Protein AF-A0A8S3GBW9-F1 (afdb_monomer_lite)

Foldseek 3Di:
DDDDDDDDDDDDDDDPDDDDPDDDDDDDVVVVVVVVVVVVVVVVVVVVVQVVVVDDPQKDWFKKFWFDDPDPQKIKIWTKIWGQDPVSDIWIWIWIWIDHPPDIDTPDIGTDDPQWDWAAPVPQWIWTDHDPDIDITHTPDMDGDD

pLDDT: mean 80.09, std 21.95, range [29.98, 97.94]

InterPro domains:
  IPR043587 Protein phosphatase Slingshot-like [PTHR45864] (38-146)
  IPR043588 Slingshot, N-terminal [PF23040] (47-146)

Secondary structure (DSSP, 8-state):
-----PPPPPPP--------------SHHHHHHHHHHHHHHHHHHHHHHHHGGGS-TT-EEEEEEEE--SSTT-EEEEEEEEEE-TTS-EEEEEEEEEE-SS-EEEEEEEE--TT-EEEE-SSS-EEEEETTEEEEE-EEEEEE--

Sequence (146 aa):
SSPTKQIALFPDNENLSLPKIATVATNTIDRHLARIVAGNAENLRAHLDSMYKLLRPDDRLTLIVQLESGFPNRYRYLVIVTCVGRQETEESAILGFDVDTNEITIGMALPIWADLDISLDGDGGFKLTSYDRCHIFKPVSVQALW

Structure (mmCIF, N/CA/C/O backbone):
data_AF-A0A8S3GBW9-F1
#
_entry.id   AF-A0A8S3GBW9-F1
#
loop_
_atom_site.group_PDB
_atom_site.id
_atom_site.type_symbol
_atom_site.label_atom_id
_atom_site.label_alt_id
_atom_site.label_comp_id
_atom_site.label_asym_id
_atom_site.label_entity_id
_atom_site.label_seq_id
_atom_site.pdbx_PDB_ins_code
_atom_site.Cartn_x
_atom_site.Cartn_y
_atom_site.Cartn_z
_atom_site.occupancy
_atom_site.B_iso_or_equiv
_atom_site.auth_seq_id
_atom_site.auth_comp_id
_atom_site.auth_asym_id
_atom_site.auth_atom_id
_atom_site.pdbx_PDB_model_num
ATOM 1 N N . SER A 1 1 ? 19.709 -42.629 17.315 1.00 41.28 1 SER A N 1
ATOM 2 C CA . SER A 1 1 ? 20.302 -41.407 16.740 1.00 41.28 1 SER A CA 1
ATOM 3 C C . SER A 1 1 ? 19.211 -40.578 16.083 1.00 41.28 1 SER A C 1
ATOM 5 O O . SER A 1 1 ? 18.659 -40.960 15.062 1.00 41.28 1 SER A O 1
ATOM 7 N N . SER A 1 2 ? 18.857 -39.460 16.701 1.00 34.53 2 SER A N 1
ATOM 8 C CA . SER A 1 2 ? 18.113 -38.356 16.083 1.00 34.53 2 SER A CA 1
ATOM 9 C C . SER A 1 2 ? 18.341 -37.149 16.986 1.00 34.53 2 SER A C 1
ATOM 11 O O . SER A 1 2 ? 17.969 -37.229 18.156 1.00 34.53 2 SER A O 1
ATOM 13 N N . PRO A 1 3 ? 19.021 -36.084 16.537 1.00 37.00 3 PRO A N 1
ATOM 14 C CA . PRO A 1 3 ? 19.191 -34.911 17.368 1.00 37.00 3 PRO A CA 1
ATOM 15 C C . PRO A 1 3 ? 17.982 -33.992 17.189 1.00 37.00 3 PRO A C 1
ATOM 17 O O . PRO A 1 3 ? 17.784 -33.378 16.141 1.00 37.00 3 PRO A O 1
ATOM 20 N N . THR A 1 4 ? 17.190 -33.903 18.253 1.00 35.75 4 THR A N 1
ATOM 21 C CA . THR A 1 4 ? 16.267 -32.806 18.540 1.00 35.75 4 THR A CA 1
ATOM 22 C C . THR A 1 4 ? 17.028 -31.482 18.450 1.00 35.75 4 THR A C 1
ATOM 24 O O . THR A 1 4 ? 17.948 -31.245 19.231 1.00 35.75 4 THR A O 1
ATOM 27 N N . LYS A 1 5 ? 16.677 -30.612 17.495 1.00 37.03 5 LYS A N 1
ATOM 28 C CA . LYS A 1 5 ? 17.190 -29.236 17.466 1.00 37.03 5 LYS A CA 1
ATOM 29 C C . LYS A 1 5 ? 16.376 -28.384 18.436 1.00 37.03 5 LYS A C 1
ATOM 31 O O . LYS A 1 5 ? 15.212 -28.086 18.199 1.00 37.03 5 LYS A O 1
ATOM 36 N N . GLN A 1 6 ? 17.024 -28.029 19.536 1.00 32.19 6 GLN A N 1
ATOM 37 C CA . GLN A 1 6 ? 16.581 -27.055 20.522 1.00 32.19 6 GLN A CA 1
ATOM 38 C C . GLN A 1 6 ? 16.648 -25.650 19.898 1.00 32.19 6 GLN A C 1
ATOM 40 O O . GLN A 1 6 ? 17.689 -25.258 19.371 1.00 32.19 6 GLN A O 1
ATOM 45 N N . ILE A 1 7 ? 15.538 -24.910 19.920 1.00 32.16 7 ILE A N 1
ATOM 46 C CA . ILE A 1 7 ? 15.490 -23.499 19.517 1.00 32.16 7 ILE A CA 1
ATOM 47 C C . ILE A 1 7 ? 15.980 -22.682 20.716 1.00 32.16 7 ILE A C 1
ATOM 49 O O . ILE A 1 7 ? 15.426 -22.792 21.809 1.00 32.16 7 ILE A O 1
ATOM 53 N N . ALA A 1 8 ? 17.055 -21.919 20.527 1.00 33.91 8 ALA A N 1
ATOM 54 C CA . ALA A 1 8 ? 17.591 -21.027 21.546 1.00 33.91 8 ALA A CA 1
ATOM 55 C C . ALA A 1 8 ? 16.665 -19.812 21.718 1.00 33.91 8 ALA A C 1
ATOM 57 O O . ALA A 1 8 ? 16.357 -19.120 20.750 1.00 33.91 8 ALA A O 1
ATOM 58 N N . LEU A 1 9 ? 16.243 -19.568 22.958 1.00 30.25 9 LEU A N 1
ATOM 59 C CA . LEU A 1 9 ? 15.660 -18.303 23.397 1.00 30.25 9 LEU A CA 1
ATOM 60 C C . LEU A 1 9 ? 16.786 -17.261 23.446 1.00 30.25 9 LEU A C 1
ATOM 62 O O . LEU A 1 9 ? 17.799 -17.491 24.111 1.00 30.25 9 LEU A O 1
ATOM 66 N N . PHE A 1 10 ? 16.627 -16.139 22.745 1.00 37.38 10 PHE A N 1
ATOM 67 C CA . PHE A 1 10 ? 17.480 -14.965 22.940 1.00 37.38 10 PHE A CA 1
ATOM 68 C C . PHE A 1 10 ? 16.878 -14.074 24.037 1.00 37.38 10 PHE A C 1
ATOM 70 O O . PHE A 1 10 ? 15.653 -14.005 24.134 1.00 37.38 10 PHE A O 1
ATOM 77 N N . PRO A 1 11 ? 17.713 -13.445 24.882 1.00 32.03 11 PRO A N 1
ATOM 78 C CA . PRO A 1 11 ? 17.253 -12.688 26.037 1.00 32.03 11 PRO A CA 1
ATOM 79 C C . PRO A 1 11 ? 16.700 -11.320 25.631 1.00 32.03 11 PRO A C 1
ATOM 81 O O . PRO A 1 11 ? 17.148 -10.724 24.649 1.00 32.03 11 PRO A O 1
ATOM 84 N N . ASP A 1 12 ? 15.776 -10.820 26.448 1.00 40.66 12 ASP A N 1
ATOM 85 C CA . ASP A 1 12 ? 15.285 -9.447 26.413 1.00 40.66 12 ASP A CA 1
ATOM 86 C C . ASP A 1 12 ? 16.451 -8.471 26.608 1.00 40.66 12 ASP A C 1
ATOM 88 O O . ASP A 1 12 ? 17.133 -8.502 27.635 1.00 40.66 12 ASP A O 1
ATOM 92 N N . ASN A 1 13 ? 16.694 -7.603 25.626 1.00 32.16 13 ASN A N 1
ATOM 93 C CA . ASN A 1 13 ? 17.297 -6.305 25.894 1.00 32.16 13 ASN A CA 1
ATOM 94 C C . ASN A 1 13 ? 17.015 -5.304 24.774 1.00 32.16 13 ASN A C 1
ATOM 96 O O . ASN A 1 13 ? 17.242 -5.552 23.589 1.00 32.16 13 ASN A O 1
ATOM 100 N N . GLU A 1 14 ? 16.512 -4.164 25.226 1.00 43.22 14 GLU A N 1
ATOM 101 C CA . GLU A 1 14 ? 16.120 -2.973 24.496 1.00 43.22 14 GLU A CA 1
ATOM 102 C C . GLU A 1 14 ? 17.226 -2.502 23.549 1.00 43.22 14 GLU A C 1
ATOM 104 O O . GLU A 1 14 ? 18.322 -2.155 23.979 1.00 43.22 14 GLU A O 1
ATOM 109 N N . ASN A 1 15 ? 16.937 -2.513 22.250 1.00 30.27 15 ASN A N 1
ATOM 110 C CA . ASN A 1 15 ? 17.422 -1.574 21.238 1.00 30.27 15 ASN A CA 1
ATOM 111 C C . ASN A 1 15 ? 16.817 -2.021 19.909 1.00 30.27 15 ASN A C 1
ATOM 113 O O . ASN A 1 15 ? 17.197 -3.061 19.368 1.00 30.27 15 ASN A O 1
ATOM 117 N N . LEU A 1 16 ? 15.866 -1.235 19.403 1.00 40.31 16 LEU A N 1
ATOM 118 C CA . LEU A 1 16 ? 15.208 -1.409 18.110 1.00 40.31 16 LEU A CA 1
ATOM 119 C C . LEU A 1 16 ? 16.265 -1.590 17.006 1.00 40.31 16 LEU A C 1
ATOM 121 O O . LEU A 1 16 ? 16.843 -0.632 16.499 1.00 40.31 16 LEU A O 1
ATOM 125 N N . SER A 1 17 ? 16.554 -2.847 16.681 1.00 29.98 17 SER A N 1
ATOM 126 C CA . SER A 1 17 ? 17.548 -3.255 15.695 1.00 29.98 17 SER A CA 1
ATOM 127 C C . SER A 1 17 ? 16.830 -4.102 14.657 1.00 29.98 17 SER A C 1
ATOM 129 O O . SER A 1 17 ? 16.565 -5.281 14.882 1.00 29.98 17 SER A O 1
ATOM 131 N N . LEU A 1 18 ? 16.507 -3.490 13.518 1.00 38.81 18 LEU A N 1
ATOM 132 C CA . LEU A 1 18 ? 16.063 -4.196 12.313 1.00 38.81 18 LEU A CA 1
ATOM 133 C C . LEU A 1 18 ? 17.036 -5.350 11.975 1.00 38.81 18 LEU A C 1
ATOM 135 O O . LEU A 1 18 ? 18.234 -5.249 12.275 1.00 38.81 18 LEU A O 1
ATOM 139 N N . PRO A 1 19 ? 16.559 -6.455 11.368 1.00 35.00 19 PRO A N 1
ATOM 140 C CA . PRO A 1 19 ? 17.348 -7.673 11.201 1.00 35.00 19 PRO A CA 1
ATOM 141 C C . PRO A 1 19 ? 18.634 -7.408 10.406 1.00 35.00 19 PRO A C 1
ATOM 143 O O . PRO A 1 19 ? 18.606 -7.033 9.234 1.00 35.00 19 PRO A O 1
ATOM 146 N N . LYS A 1 20 ? 19.789 -7.647 11.040 1.00 37.72 20 LYS A N 1
ATOM 147 C CA . LYS A 1 20 ? 21.094 -7.678 10.367 1.00 37.72 20 LYS A CA 1
ATOM 148 C C . LYS A 1 20 ? 21.160 -8.926 9.486 1.00 37.72 20 LYS A C 1
ATOM 150 O O . LYS A 1 20 ? 21.440 -10.019 9.975 1.00 37.72 20 LYS A O 1
ATOM 155 N N . ILE A 1 21 ? 20.922 -8.770 8.187 1.00 42.84 21 ILE A N 1
ATOM 156 C CA . ILE A 1 21 ? 21.155 -9.829 7.199 1.00 42.84 21 ILE A CA 1
ATOM 157 C C . ILE A 1 21 ? 22.674 -10.011 7.052 1.00 42.84 21 ILE A C 1
ATOM 159 O O . ILE A 1 21 ? 23.338 -9.259 6.342 1.00 42.84 21 ILE A O 1
ATOM 163 N N . ALA A 1 22 ? 23.244 -10.999 7.741 1.00 35.12 22 ALA A N 1
ATOM 164 C CA . ALA A 1 22 ? 24.632 -11.412 7.547 1.00 35.12 22 ALA A CA 1
ATOM 165 C C . ALA A 1 22 ? 24.685 -12.561 6.528 1.00 35.12 22 ALA A C 1
ATOM 167 O O . ALA A 1 22 ? 24.300 -13.685 6.836 1.00 35.12 22 ALA A O 1
ATOM 168 N N . THR A 1 23 ? 25.173 -12.289 5.314 1.00 43.50 23 THR A N 1
ATOM 169 C CA . THR A 1 23 ? 25.520 -13.329 4.329 1.00 43.50 23 THR A CA 1
ATOM 170 C C . THR A 1 23 ? 27.042 -13.393 4.198 1.00 43.50 23 THR A C 1
ATOM 172 O O . THR A 1 23 ? 27.666 -12.460 3.696 1.00 43.50 23 THR A O 1
ATOM 175 N N . VAL A 1 24 ? 27.652 -14.483 4.672 1.00 41.97 24 VAL A N 1
ATOM 176 C CA . VAL A 1 24 ? 29.072 -14.806 4.436 1.00 41.97 24 VAL A CA 1
ATOM 177 C C . VAL A 1 24 ? 29.212 -15.262 2.977 1.00 41.97 24 VAL A C 1
ATOM 179 O O . VAL A 1 24 ? 28.608 -16.259 2.598 1.00 41.97 24 VAL A O 1
ATOM 182 N N . ALA A 1 25 ? 29.971 -14.532 2.151 1.00 47.91 25 ALA A N 1
ATOM 183 C CA . ALA A 1 25 ? 30.060 -14.759 0.702 1.00 47.91 25 ALA A CA 1
ATOM 184 C C . ALA A 1 25 ? 31.423 -15.336 0.276 1.00 47.91 25 ALA A C 1
ATOM 186 O O . ALA A 1 25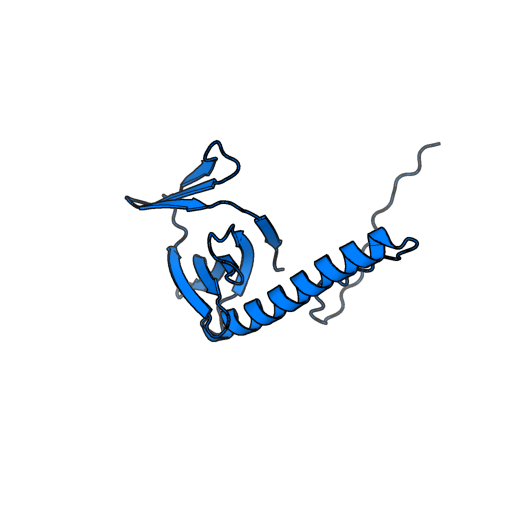 ? 32.461 -14.748 0.586 1.00 47.91 25 ALA A O 1
ATOM 187 N N . THR A 1 26 ? 31.428 -16.435 -0.490 1.00 48.06 26 THR A N 1
ATOM 188 C CA . THR A 1 26 ? 32.652 -17.063 -1.034 1.00 48.06 26 THR A CA 1
ATOM 189 C C . THR A 1 26 ? 32.765 -17.110 -2.568 1.00 48.06 26 THR A C 1
ATOM 191 O O . THR A 1 26 ? 33.810 -17.541 -3.038 1.00 48.06 26 THR A O 1
ATOM 194 N N . ASN A 1 27 ? 31.832 -16.575 -3.379 1.00 48.00 27 ASN A N 1
ATOM 195 C CA . ASN A 1 27 ? 31.974 -16.522 -4.855 1.00 48.00 27 ASN A CA 1
ATOM 196 C C . ASN A 1 27 ? 31.610 -15.157 -5.496 1.00 48.00 27 ASN A C 1
ATOM 198 O O . ASN A 1 27 ? 30.906 -14.328 -4.922 1.00 48.00 27 ASN A O 1
ATOM 202 N N . THR A 1 28 ? 32.104 -14.889 -6.717 1.00 56.22 28 THR A N 1
ATOM 203 C CA . THR A 1 28 ? 31.939 -13.601 -7.440 1.00 56.22 28 THR A CA 1
ATOM 204 C C . THR A 1 28 ? 30.503 -13.305 -7.900 1.00 56.22 28 THR A C 1
ATOM 206 O O . THR A 1 28 ? 30.112 -12.139 -7.887 1.00 56.22 28 THR A O 1
ATOM 209 N N . ILE A 1 29 ? 29.709 -14.324 -8.249 1.00 60.12 29 ILE A N 1
ATOM 210 C CA . ILE A 1 29 ? 28.283 -14.167 -8.607 1.00 60.12 29 ILE A CA 1
ATOM 211 C C . ILE A 1 29 ? 27.476 -13.757 -7.368 1.00 60.12 29 ILE A C 1
ATOM 213 O O . ILE A 1 29 ? 26.720 -12.787 -7.411 1.00 60.12 29 ILE A O 1
ATOM 217 N N . ASP A 1 30 ? 27.748 -14.400 -6.232 1.00 62.84 30 ASP A N 1
ATOM 218 C CA . ASP A 1 30 ? 27.092 -14.099 -4.957 1.00 62.84 30 ASP A CA 1
ATOM 219 C C . ASP A 1 30 ? 27.391 -12.672 -4.488 1.00 62.84 30 ASP A C 1
ATOM 221 O O . ASP A 1 30 ? 26.516 -11.999 -3.953 1.00 62.84 30 ASP A O 1
ATOM 225 N N . ARG A 1 31 ? 28.595 -12.149 -4.765 1.00 64.81 31 ARG A N 1
ATOM 226 C CA . ARG A 1 31 ? 28.934 -10.742 -4.485 1.00 64.81 31 ARG A CA 1
ATOM 227 C C . ARG A 1 31 ? 28.133 -9.748 -5.324 1.00 64.81 31 ARG A C 1
ATOM 229 O O . ARG A 1 31 ? 27.850 -8.656 -4.839 1.00 64.81 31 ARG A O 1
ATOM 236 N N . HIS A 1 32 ? 27.798 -10.073 -6.572 1.00 63.44 32 HIS A N 1
ATOM 237 C CA . HIS A 1 32 ? 26.992 -9.182 -7.411 1.00 63.44 32 HIS A CA 1
ATOM 238 C C . HIS A 1 32 ? 25.535 -9.166 -6.951 1.00 63.44 32 HIS A C 1
ATOM 240 O O . HIS A 1 32 ? 24.972 -8.092 -6.751 1.00 63.44 32 HIS A O 1
ATOM 246 N N . LEU A 1 33 ? 24.968 -10.344 -6.686 1.00 68.94 33 LEU A N 1
ATOM 247 C CA . LEU A 1 33 ? 23.623 -10.468 -6.132 1.00 68.94 33 LEU A CA 1
ATOM 248 C C . LEU A 1 33 ? 23.524 -9.796 -4.759 1.00 68.94 33 LEU A C 1
ATOM 250 O O . LEU A 1 33 ? 22.598 -9.028 -4.527 1.00 68.94 33 LEU A O 1
ATOM 254 N N . ALA A 1 34 ? 24.522 -9.979 -3.891 1.00 68.44 34 ALA A N 1
ATOM 255 C CA . ALA A 1 34 ? 24.580 -9.308 -2.595 1.00 68.44 34 ALA A CA 1
ATOM 256 C C . ALA A 1 34 ? 24.587 -7.778 -2.726 1.00 68.44 34 ALA A C 1
ATOM 258 O O . ALA A 1 34 ? 23.930 -7.100 -1.945 1.00 68.44 34 ALA A O 1
ATOM 259 N N . ARG A 1 35 ? 25.282 -7.221 -3.728 1.00 70.12 35 ARG A N 1
ATOM 260 C CA . ARG A 1 35 ? 25.271 -5.772 -4.000 1.00 70.12 35 ARG A CA 1
ATOM 261 C C . ARG A 1 35 ? 23.925 -5.283 -4.514 1.00 70.12 35 ARG A C 1
ATOM 263 O O . ARG A 1 35 ? 23.497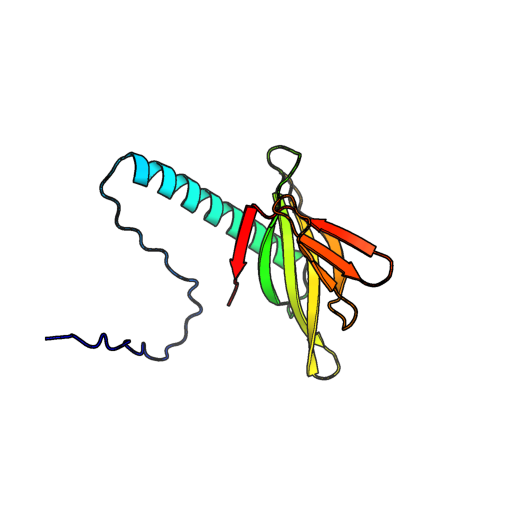 -4.217 -4.097 1.00 70.12 35 ARG A O 1
ATOM 270 N N . ILE A 1 36 ? 23.267 -6.039 -5.392 1.00 71.62 36 ILE A N 1
ATOM 271 C CA . ILE A 1 36 ? 21.922 -5.697 -5.879 1.00 71.62 36 ILE A CA 1
ATOM 272 C C . ILE A 1 36 ? 20.934 -5.696 -4.711 1.00 71.62 36 ILE A C 1
ATOM 274 O O . ILE A 1 36 ? 20.190 -4.738 -4.531 1.00 71.62 36 ILE A O 1
ATOM 278 N N . VAL A 1 37 ? 20.963 -6.741 -3.883 1.00 69.56 37 VAL A N 1
ATOM 279 C CA . VAL A 1 37 ? 20.097 -6.856 -2.705 1.00 69.56 37 VAL A CA 1
ATOM 280 C C . VAL A 1 37 ? 20.383 -5.734 -1.704 1.00 69.56 37 VAL A C 1
ATOM 282 O O . VAL A 1 37 ? 19.446 -5.105 -1.220 1.00 69.56 37 VAL A O 1
ATOM 285 N N . ALA A 1 38 ? 21.657 -5.431 -1.437 1.00 68.00 38 ALA A N 1
ATOM 286 C CA . ALA A 1 38 ? 22.045 -4.323 -0.567 1.00 68.00 38 ALA A CA 1
ATOM 287 C C . ALA A 1 38 ? 21.585 -2.964 -1.121 1.00 68.00 38 ALA A C 1
ATOM 289 O O . ALA A 1 38 ? 20.994 -2.183 -0.385 1.00 68.00 38 ALA A O 1
ATOM 290 N N . GLY A 1 39 ? 21.774 -2.711 -2.420 1.00 73.56 39 GLY A N 1
ATOM 291 C CA . GLY A 1 39 ? 21.310 -1.483 -3.071 1.00 73.56 39 GLY A CA 1
ATOM 292 C C . GLY A 1 39 ? 19.786 -1.336 -3.034 1.00 73.56 39 GLY A C 1
ATOM 293 O O . GLY A 1 39 ? 19.272 -0.256 -2.758 1.00 73.56 39 GLY A O 1
ATOM 294 N N . ASN A 1 40 ? 19.045 -2.432 -3.217 1.00 75.12 40 ASN A N 1
ATOM 295 C CA . ASN A 1 40 ? 17.589 -2.429 -3.070 1.00 75.12 40 ASN A CA 1
ATOM 296 C C . ASN A 1 40 ? 17.159 -2.121 -1.629 1.00 75.12 40 ASN A C 1
ATOM 298 O O . ASN A 1 40 ? 16.202 -1.376 -1.425 1.00 75.12 40 ASN A O 1
ATOM 302 N N . ALA A 1 41 ? 17.872 -2.654 -0.634 1.00 75.75 41 ALA A N 1
ATOM 303 C CA . ALA A 1 41 ? 17.607 -2.368 0.772 1.00 75.75 41 ALA A CA 1
ATOM 304 C C . ALA A 1 41 ? 17.917 -0.904 1.137 1.00 75.75 41 ALA A C 1
ATOM 306 O O . ALA A 1 41 ? 17.153 -0.281 1.875 1.00 75.75 41 ALA A O 1
ATOM 307 N N . GLU A 1 42 ? 18.996 -0.330 0.598 1.00 80.00 42 GLU A N 1
ATOM 308 C CA . GLU A 1 42 ? 19.336 1.087 0.779 1.00 80.00 42 GLU A CA 1
ATOM 309 C C . GLU A 1 42 ? 18.272 2.009 0.173 1.00 80.00 42 GLU A C 1
ATOM 311 O O . GLU A 1 42 ? 17.825 2.946 0.842 1.00 80.00 42 GLU A O 1
ATOM 316 N N . ASN A 1 43 ? 17.803 1.698 -1.040 1.00 87.12 43 ASN A N 1
ATOM 317 C CA . ASN A 1 43 ? 16.712 2.429 -1.686 1.00 87.12 43 ASN A CA 1
ATOM 318 C C . ASN A 1 43 ? 15.419 2.336 -0.868 1.00 87.12 43 ASN A C 1
ATOM 320 O O . ASN A 1 43 ? 14.797 3.356 -0.580 1.00 87.12 43 ASN A O 1
ATOM 324 N N . LEU A 1 44 ? 15.040 1.129 -0.430 1.00 89.88 44 LEU A N 1
ATOM 325 C CA . LEU A 1 44 ? 13.850 0.924 0.397 1.00 89.88 44 LEU A CA 1
ATOM 326 C C . LEU A 1 44 ? 13.911 1.756 1.681 1.00 89.88 44 LEU A C 1
ATOM 328 O O . LEU A 1 44 ? 12.927 2.397 2.038 1.00 89.88 44 LEU A O 1
ATOM 332 N N . ARG A 1 45 ? 15.064 1.790 2.358 1.00 90.31 45 ARG A N 1
ATOM 333 C CA . ARG A 1 45 ? 15.237 2.581 3.581 1.00 90.31 45 ARG A CA 1
ATOM 334 C C . ARG A 1 45 ? 15.034 4.076 3.320 1.00 90.31 45 ARG A C 1
ATOM 336 O O . ARG A 1 45 ? 14.306 4.722 4.065 1.00 90.31 45 ARG A O 1
ATOM 343 N N . ALA A 1 46 ? 15.620 4.612 2.249 1.00 92.19 46 ALA A N 1
ATOM 344 C CA . ALA A 1 46 ? 15.435 6.014 1.867 1.00 92.19 46 ALA A CA 1
ATOM 345 C C . ALA A 1 46 ? 13.970 6.338 1.505 1.00 92.19 46 ALA A C 1
ATOM 347 O O . ALA A 1 46 ? 13.460 7.411 1.845 1.00 92.19 46 ALA A O 1
ATOM 348 N N . HIS A 1 47 ? 13.274 5.403 0.852 1.00 94.50 47 HIS A N 1
ATOM 349 C CA . HIS A 1 47 ? 11.852 5.543 0.546 1.00 94.50 47 HIS A CA 1
ATOM 350 C C . HIS A 1 47 ? 10.998 5.522 1.818 1.00 94.50 47 HIS A C 1
ATO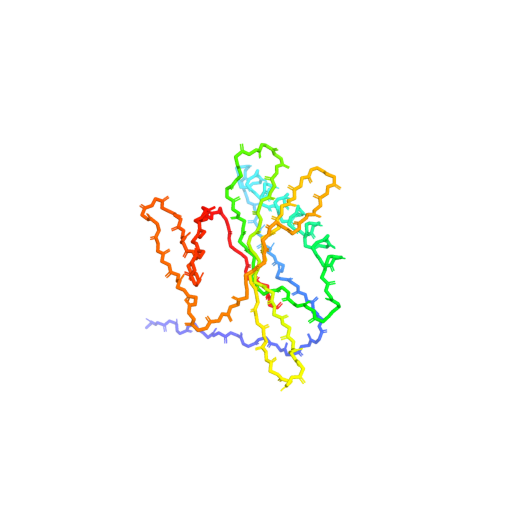M 352 O O . HIS A 1 47 ? 10.158 6.402 1.974 1.00 94.50 47 HIS A O 1
ATOM 358 N N . LEU A 1 48 ? 11.247 4.600 2.756 1.00 95.06 48 LEU A N 1
ATOM 359 C CA . LEU A 1 48 ? 10.553 4.544 4.050 1.00 95.06 48 LEU A CA 1
ATOM 360 C C . LEU A 1 48 ? 10.730 5.844 4.845 1.00 95.06 48 LEU A C 1
ATOM 362 O O . LEU A 1 48 ? 9.741 6.416 5.299 1.00 95.06 48 LEU A O 1
ATOM 366 N N . ASP A 1 49 ? 11.960 6.364 4.935 1.00 93.81 49 ASP A N 1
ATOM 367 C CA . ASP A 1 49 ? 12.248 7.652 5.587 1.00 93.81 49 ASP A CA 1
ATOM 368 C C . ASP A 1 49 ? 11.428 8.801 4.969 1.00 93.81 49 ASP A C 1
ATOM 370 O O . ASP A 1 49 ? 11.080 9.769 5.645 1.00 93.81 49 ASP A O 1
ATOM 374 N N . SER A 1 50 ? 11.118 8.714 3.675 1.00 94.88 50 SER A N 1
ATOM 375 C CA . SER A 1 50 ? 10.329 9.718 2.957 1.00 94.88 50 SER A CA 1
ATOM 376 C C . SER A 1 50 ? 8.822 9.488 3.106 1.00 94.88 50 SER A C 1
ATOM 378 O O . SER A 1 50 ? 8.083 10.458 3.255 1.00 94.88 50 SER A O 1
ATOM 380 N N . MET A 1 51 ? 8.367 8.232 3.161 1.00 96.38 51 MET A N 1
ATOM 381 C CA . MET A 1 51 ? 6.975 7.867 3.460 1.00 96.38 51 MET A CA 1
ATOM 382 C C . MET A 1 51 ? 6.554 8.376 4.835 1.00 96.38 51 MET A C 1
ATOM 384 O O . MET A 1 51 ? 5.510 9.008 4.948 1.00 96.38 51 MET A O 1
ATOM 388 N N . TYR A 1 52 ? 7.388 8.187 5.864 1.00 95.25 52 TYR A N 1
ATOM 389 C CA . TYR A 1 52 ? 7.088 8.660 7.220 1.00 95.25 52 TYR A CA 1
ATOM 390 C C . TYR A 1 52 ? 6.888 10.178 7.304 1.00 95.25 52 TYR A C 1
ATOM 392 O O . TYR A 1 52 ? 6.121 10.641 8.140 1.00 95.25 52 TYR A O 1
ATOM 400 N N . LYS A 1 53 ? 7.506 10.966 6.414 1.00 95.19 53 LYS A N 1
ATOM 401 C CA . LYS A 1 53 ? 7.293 12.425 6.360 1.00 95.19 53 LYS A CA 1
ATOM 402 C C . LYS A 1 53 ? 5.902 12.812 5.850 1.00 95.19 53 LYS A C 1
ATOM 404 O O . LYS A 1 53 ? 5.484 13.944 6.069 1.00 95.19 53 LYS A O 1
ATOM 409 N N . LEU A 1 54 ? 5.215 11.906 5.152 1.00 95.81 54 LEU A N 1
ATOM 410 C CA . LEU A 1 54 ? 3.844 12.101 4.673 1.00 95.81 54 LEU A CA 1
ATOM 411 C C . LEU A 1 54 ? 2.788 11.593 5.663 1.00 95.81 54 LEU A C 1
ATOM 413 O O . LEU A 1 54 ? 1.604 11.869 5.480 1.00 95.81 54 LEU A O 1
ATOM 417 N N . LEU A 1 55 ? 3.202 10.836 6.679 1.00 94.81 55 LEU A N 1
ATOM 418 C CA . LEU A 1 55 ? 2.316 10.201 7.645 1.00 94.81 55 LEU A CA 1
ATOM 419 C C . LEU A 1 55 ? 2.248 10.991 8.948 1.00 94.81 55 LEU A C 1
ATOM 421 O O . LEU A 1 55 ? 3.083 11.852 9.233 1.00 94.81 55 LEU A O 1
ATOM 425 N N . ARG A 1 56 ? 1.229 10.698 9.756 1.00 93.31 56 ARG A N 1
ATOM 426 C CA . ARG A 1 56 ? 1.142 11.254 11.105 1.00 93.31 56 ARG A CA 1
ATOM 427 C C . ARG A 1 56 ? 2.195 10.587 11.996 1.00 93.31 56 ARG A C 1
ATOM 429 O O . ARG A 1 56 ? 2.550 9.438 11.749 1.00 93.31 56 ARG A O 1
ATOM 436 N N . PRO A 1 57 ? 2.644 11.256 13.071 1.00 90.69 57 PRO A N 1
ATOM 437 C CA . PRO A 1 57 ? 3.628 10.685 13.992 1.00 90.69 57 PRO A CA 1
ATOM 438 C C . PRO A 1 57 ? 3.235 9.326 14.592 1.00 90.69 57 PRO A C 1
ATOM 440 O O . PRO A 1 57 ? 4.111 8.513 14.866 1.00 90.69 57 PRO A O 1
ATOM 443 N N . ASP A 1 58 ? 1.935 9.083 14.774 1.00 91.62 58 ASP A N 1
ATOM 444 C CA . ASP A 1 58 ? 1.405 7.858 15.390 1.00 91.62 58 ASP A CA 1
ATOM 445 C C . ASP A 1 58 ? 1.109 6.737 14.378 1.00 91.62 58 ASP A C 1
ATOM 447 O O . ASP A 1 58 ? 0.717 5.633 14.764 1.00 91.62 58 ASP A O 1
ATOM 451 N N . ASP A 1 59 ? 1.261 7.009 13.079 1.00 94.38 59 ASP A N 1
ATOM 452 C CA . ASP A 1 59 ? 1.051 6.011 12.036 1.00 94.38 59 ASP A CA 1
ATOM 453 C C . ASP A 1 59 ? 2.255 5.055 11.980 1.00 94.38 59 ASP A C 1
ATOM 455 O O . ASP A 1 59 ? 3.417 5.466 11.961 1.00 94.38 59 ASP A O 1
ATOM 459 N N . ARG A 1 60 ? 1.983 3.750 11.910 1.00 94.75 60 ARG A N 1
ATOM 460 C CA . ARG A 1 60 ? 2.999 2.693 11.851 1.00 94.75 60 ARG A CA 1
ATOM 461 C C . ARG A 1 60 ? 2.877 1.923 10.549 1.00 94.75 60 ARG A C 1
ATOM 463 O O . ARG A 1 60 ? 1.800 1.441 10.212 1.00 94.75 60 ARG A O 1
ATOM 470 N N . LEU A 1 61 ? 3.986 1.769 9.833 1.00 96.06 61 LEU A N 1
ATOM 471 C CA . LEU A 1 61 ? 4.048 0.906 8.656 1.00 96.06 61 LEU A CA 1
ATOM 472 C C . LEU A 1 61 ? 4.295 -0.539 9.100 1.00 96.06 61 LEU A C 1
ATOM 474 O O . LEU A 1 61 ? 5.270 -0.785 9.804 1.00 96.06 61 LEU A O 1
ATOM 478 N N . THR A 1 62 ? 3.450 -1.486 8.684 1.00 95.12 62 THR A N 1
ATOM 479 C CA . THR A 1 62 ? 3.534 -2.899 9.124 1.00 95.12 62 THR A CA 1
ATOM 480 C C . THR A 1 62 ? 3.852 -3.874 7.994 1.00 95.12 62 THR A C 1
ATOM 482 O O . THR A 1 62 ? 4.488 -4.908 8.202 1.00 95.12 62 THR A O 1
ATOM 485 N N . LEU A 1 63 ? 3.464 -3.539 6.766 1.00 96.44 63 LEU A N 1
ATOM 486 C CA . LEU A 1 63 ? 3.765 -4.328 5.576 1.00 96.44 63 LEU A CA 1
ATOM 487 C C . LEU A 1 63 ? 3.995 -3.391 4.402 1.00 96.44 63 LEU A C 1
ATOM 489 O O . LEU A 1 63 ? 3.205 -2.478 4.185 1.00 96.44 63 LEU A O 1
ATOM 493 N N . ILE A 1 64 ? 5.031 -3.650 3.613 1.00 96.81 64 ILE A N 1
ATOM 494 C CA . ILE A 1 64 ? 5.286 -2.948 2.358 1.00 96.81 64 ILE A CA 1
ATOM 495 C C . ILE A 1 64 ? 5.437 -3.955 1.223 1.00 96.81 64 ILE A C 1
ATOM 497 O O . ILE A 1 64 ? 6.173 -4.936 1.320 1.00 96.81 64 ILE A O 1
ATOM 501 N N . VAL A 1 65 ? 4.720 -3.704 0.136 1.00 96.62 65 VAL A N 1
ATOM 502 C CA . VAL A 1 65 ? 4.749 -4.489 -1.093 1.00 96.62 65 VAL A CA 1
ATOM 503 C C . VAL A 1 65 ? 5.267 -3.586 -2.195 1.00 96.62 65 VAL A C 1
ATOM 505 O O . VAL A 1 65 ? 4.628 -2.590 -2.530 1.00 96.62 65 VAL A O 1
ATOM 508 N N . GLN A 1 66 ? 6.417 -3.921 -2.772 1.00 95.94 66 GLN A N 1
ATOM 509 C CA . GLN A 1 66 ? 6.850 -3.282 -4.008 1.00 95.94 66 GLN A CA 1
ATOM 510 C C . GLN A 1 66 ? 6.035 -3.857 -5.158 1.00 95.94 66 GLN A C 1
ATOM 512 O O . GLN A 1 66 ? 5.915 -5.074 -5.293 1.00 95.94 66 GLN A O 1
ATOM 517 N N . LEU A 1 67 ? 5.507 -2.980 -5.997 1.00 96.62 67 LEU A N 1
ATOM 518 C CA . LEU A 1 67 ? 4.717 -3.328 -7.163 1.00 96.62 67 LEU A CA 1
ATOM 519 C C . LEU A 1 67 ? 5.520 -3.116 -8.443 1.00 96.62 67 LEU A C 1
ATOM 521 O O . LEU A 1 67 ? 6.459 -2.315 -8.487 1.00 96.62 67 LEU A O 1
ATOM 525 N N . GLU A 1 68 ? 5.131 -3.825 -9.496 1.00 94.88 68 GLU A N 1
ATOM 526 C CA . GLU A 1 68 ? 5.638 -3.555 -10.833 1.00 94.88 68 GLU A CA 1
ATOM 527 C C . GLU A 1 68 ? 5.296 -2.117 -11.234 1.00 94.88 68 GLU A C 1
ATOM 529 O O . GLU A 1 68 ? 4.187 -1.620 -11.015 1.00 94.88 68 GLU A O 1
ATOM 534 N N . SER A 1 69 ? 6.272 -1.447 -11.841 1.00 90.44 69 SER A N 1
ATOM 535 C CA . SER A 1 69 ? 6.120 -0.110 -12.397 1.00 90.44 69 SER A CA 1
ATOM 536 C C . SER A 1 69 ? 6.323 -0.177 -13.902 1.00 90.44 69 SER A C 1
ATOM 538 O O . SER A 1 69 ? 7.320 -0.715 -14.379 1.00 90.44 69 SER A O 1
ATOM 540 N N . GLY A 1 70 ? 5.394 0.411 -14.657 1.00 87.25 70 GLY A N 1
ATOM 541 C CA . GLY A 1 70 ? 5.529 0.562 -16.109 1.00 87.25 70 GLY A CA 1
ATOM 542 C C . GLY A 1 70 ? 6.548 1.629 -16.525 1.00 87.25 70 GLY A C 1
ATOM 543 O O . GLY A 1 70 ? 6.784 1.808 -17.718 1.00 87.25 70 GLY A O 1
ATOM 544 N N . PHE A 1 71 ? 7.139 2.352 -15.567 1.00 87.94 71 PHE A N 1
ATOM 545 C CA . PHE A 1 71 ? 8.067 3.450 -15.821 1.00 87.94 71 PHE A CA 1
ATOM 546 C C . PHE A 1 71 ? 9.436 3.182 -15.182 1.00 87.94 71 PHE A C 1
ATOM 548 O O . PHE A 1 71 ? 9.500 2.788 -14.012 1.00 87.94 71 PHE A O 1
ATOM 555 N N . PRO A 1 72 ? 10.541 3.443 -15.905 1.00 83.31 72 PRO A N 1
ATOM 556 C CA . PRO A 1 72 ? 11.882 3.283 -15.358 1.00 83.31 72 PRO A CA 1
ATOM 557 C C . PRO A 1 72 ? 12.104 4.249 -14.191 1.00 83.31 72 PRO A C 1
ATOM 559 O O . PRO A 1 72 ? 11.622 5.381 -14.212 1.00 83.31 72 PRO A O 1
ATOM 562 N N . ASN A 1 73 ? 12.858 3.801 -13.184 1.00 84.81 73 ASN A N 1
ATOM 563 C CA . ASN A 1 73 ? 13.205 4.574 -11.983 1.00 84.81 73 ASN A CA 1
ATOM 564 C C . ASN A 1 73 ? 12.008 5.097 -11.172 1.00 84.81 73 ASN A C 1
ATOM 566 O O . ASN A 1 73 ? 12.180 5.985 -10.342 1.00 84.81 73 ASN A O 1
ATOM 570 N N . ARG A 1 74 ? 10.807 4.551 -11.387 1.00 91.62 74 ARG A N 1
ATOM 571 C CA . ARG A 1 74 ? 9.652 4.797 -10.525 1.00 91.62 74 ARG A CA 1
ATOM 572 C C . ARG A 1 74 ? 9.351 3.553 -9.722 1.00 91.62 74 ARG A C 1
ATOM 574 O O . ARG A 1 74 ? 9.260 2.464 -10.288 1.00 91.62 74 ARG A O 1
ATOM 581 N N . TYR A 1 75 ? 9.171 3.731 -8.424 1.00 94.44 75 TYR A N 1
ATOM 582 C CA . TYR A 1 75 ? 8.767 2.663 -7.527 1.00 94.44 75 TYR A CA 1
ATOM 583 C C . TYR A 1 75 ? 7.334 2.903 -7.099 1.00 94.44 75 TYR A C 1
ATOM 585 O O . TYR A 1 75 ? 6.956 4.017 -6.746 1.00 94.44 75 TYR A O 1
ATOM 593 N N . ARG A 1 76 ? 6.542 1.839 -7.116 1.00 96.75 76 ARG A N 1
ATOM 594 C CA . ARG A 1 76 ? 5.194 1.856 -6.576 1.00 96.75 76 ARG A CA 1
ATOM 595 C C . ARG A 1 76 ? 5.152 0.921 -5.389 1.00 96.75 76 ARG A C 1
ATOM 597 O O . ARG A 1 76 ? 5.576 -0.228 -5.500 1.00 96.75 76 ARG A O 1
ATOM 604 N N . TYR A 1 77 ? 4.649 1.414 -4.269 1.00 97.69 77 TYR A N 1
ATOM 605 C CA . TYR A 1 77 ? 4.500 0.623 -3.062 1.00 97.69 77 TYR A CA 1
ATOM 606 C C . TYR A 1 77 ? 3.049 0.587 -2.633 1.00 97.69 77 TYR A C 1
ATOM 608 O O . TYR A 1 77 ? 2.366 1.607 -2.631 1.00 97.69 77 TYR A O 1
ATOM 616 N N . LEU A 1 78 ? 2.600 -0.591 -2.233 1.00 97.94 78 LEU A N 1
ATOM 617 C CA . LEU A 1 78 ? 1.397 -0.753 -1.444 1.00 97.94 78 LEU A CA 1
ATOM 618 C C . LEU A 1 78 ? 1.822 -0.990 0.001 1.00 97.94 78 LEU A C 1
ATOM 620 O O . LEU A 1 78 ? 2.609 -1.89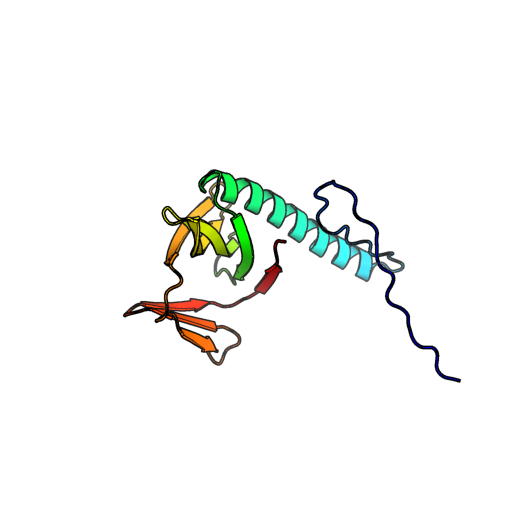8 0.264 1.00 97.94 78 LEU A O 1
ATOM 624 N N . VAL A 1 79 ? 1.342 -0.172 0.928 1.00 97.94 79 VAL A N 1
ATOM 625 C CA . VAL A 1 79 ? 1.794 -0.194 2.319 1.00 97.94 79 VAL A CA 1
ATOM 626 C C . VAL A 1 79 ? 0.596 -0.305 3.245 1.00 97.94 79 VAL A C 1
ATOM 628 O O . VAL A 1 79 ? -0.356 0.463 3.117 1.00 97.94 79 VAL A O 1
ATOM 631 N N . ILE A 1 80 ? 0.646 -1.248 4.182 1.00 97.25 80 ILE A N 1
ATOM 632 C CA . ILE A 1 80 ? -0.307 -1.307 5.288 1.00 97.25 80 ILE A CA 1
ATOM 633 C C . ILE A 1 80 ? 0.179 -0.352 6.371 1.00 97.25 80 ILE A C 1
ATOM 635 O O . ILE A 1 80 ? 1.308 -0.462 6.860 1.00 97.25 80 ILE A O 1
ATOM 639 N N . VAL A 1 81 ? -0.693 0.584 6.720 1.00 97.00 81 VAL A N 1
ATOM 640 C CA . VAL A 1 81 ? -0.495 1.567 7.776 1.00 97.00 81 VAL A CA 1
ATOM 641 C C . VAL A 1 81 ? -1.499 1.293 8.876 1.00 97.00 81 VAL A C 1
ATOM 643 O O . VAL A 1 81 ? -2.698 1.206 8.618 1.00 97.00 81 VAL A O 1
ATOM 646 N N . THR A 1 82 ? -1.004 1.170 10.096 1.00 95.56 82 THR A N 1
ATOM 647 C CA . THR A 1 82 ? -1.804 0.945 11.297 1.00 95.56 82 THR A CA 1
ATOM 648 C C . THR A 1 82 ? -1.674 2.144 12.222 1.00 95.56 82 THR A C 1
ATOM 650 O O . THR A 1 82 ? -0.570 2.662 12.399 1.00 95.56 82 THR A O 1
ATOM 653 N N . CYS A 1 83 ? -2.762 2.563 12.851 1.00 93.25 83 CYS A N 1
ATOM 654 C CA . CYS A 1 83 ? -2.753 3.587 13.891 1.00 93.25 83 CYS A CA 1
ATOM 655 C C . CYS A 1 83 ? -3.720 3.211 15.015 1.00 93.25 83 CYS A C 1
ATOM 657 O O . CYS A 1 83 ? -4.638 2.418 14.816 1.00 93.25 83 CYS A O 1
ATOM 659 N N . VAL A 1 84 ? -3.551 3.813 16.190 1.00 91.56 84 VAL A N 1
ATOM 660 C CA . VAL A 1 84 ? -4.556 3.721 17.256 1.00 91.56 84 VAL A CA 1
ATOM 661 C C . VAL A 1 84 ? -5.583 4.831 17.040 1.00 91.56 84 VAL A C 1
ATOM 663 O O . VAL A 1 84 ? -5.257 6.018 17.078 1.00 91.56 84 VAL A O 1
ATOM 666 N N . GLY A 1 85 ? -6.821 4.436 16.756 1.00 83.25 85 GLY A N 1
ATOM 667 C CA . GLY A 1 85 ? -7.947 5.331 16.533 1.00 83.25 85 GLY A CA 1
ATOM 668 C C . GLY A 1 85 ? -8.418 6.029 17.810 1.00 83.25 85 GLY A C 1
ATOM 669 O O . GLY A 1 85 ? -7.968 5.762 18.924 1.00 83.25 85 GLY A O 1
ATOM 670 N N . ARG A 1 86 ? -9.401 6.924 17.665 1.00 81.88 86 ARG A N 1
ATOM 671 C CA . ARG A 1 86 ? -9.937 7.734 18.782 1.00 81.88 86 ARG A CA 1
ATOM 672 C C . ARG A 1 86 ? -10.622 6.918 19.880 1.00 81.88 86 ARG A C 1
ATOM 674 O O . ARG A 1 86 ? -10.823 7.436 20.971 1.00 81.88 86 ARG A O 1
ATOM 681 N N . GLN A 1 87 ? -11.028 5.692 19.568 1.00 88.94 87 GLN A N 1
ATOM 682 C CA . GLN A 1 87 ? -11.671 4.768 20.504 1.00 88.94 87 GLN A CA 1
ATOM 683 C C . GLN A 1 87 ? -10.667 3.788 21.127 1.00 88.94 87 GLN A C 1
ATOM 685 O O . GLN A 1 87 ? -11.075 2.755 21.643 1.00 88.94 87 GLN A O 1
ATOM 690 N N . GLU A 1 88 ? -9.365 4.091 21.043 1.00 89.06 88 GLU A N 1
ATOM 691 C CA . GLU A 1 88 ? -8.274 3.214 21.494 1.00 89.06 88 GLU A CA 1
ATOM 692 C C . GLU A 1 88 ? -8.260 1.848 20.786 1.00 89.06 88 GLU A C 1
ATOM 694 O O . GLU A 1 88 ? -7.716 0.865 21.281 1.00 89.06 88 GLU A O 1
ATOM 699 N N . THR A 1 89 ? -8.848 1.789 19.592 1.00 90.44 89 THR A N 1
ATOM 700 C CA . THR A 1 89 ? -8.879 0.603 18.737 1.00 90.44 89 THR A CA 1
ATOM 701 C C . THR A 1 89 ? -7.831 0.709 17.644 1.00 90.44 89 THR A C 1
ATOM 703 O O . THR A 1 89 ? -7.610 1.787 17.094 1.00 90.44 89 THR A O 1
ATOM 706 N N . GLU A 1 90 ? -7.208 -0.410 17.289 1.00 90.50 90 GLU A N 1
ATOM 707 C CA . GLU A 1 90 ? -6.320 -0.462 16.132 1.00 90.50 90 GLU A CA 1
ATOM 708 C C . GLU A 1 90 ? -7.129 -0.296 14.839 1.00 90.50 90 GLU A C 1
ATOM 710 O O . GLU A 1 90 ? -8.086 -1.024 14.579 1.00 90.50 90 GLU A O 1
ATOM 715 N N . GLU A 1 91 ? -6.744 0.687 14.035 1.00 91.69 91 GLU A N 1
ATOM 716 C CA . GLU A 1 91 ? -7.312 0.974 12.724 1.00 91.69 91 GLU A CA 1
ATOM 717 C C . GLU A 1 91 ? -6.224 0.776 11.670 1.00 91.69 91 GLU A C 1
ATOM 719 O O . GLU A 1 91 ? -5.063 1.124 11.887 1.00 91.69 91 GLU A O 1
ATOM 724 N N . SER A 1 92 ? -6.590 0.206 10.522 1.00 93.69 92 SER A N 1
ATOM 725 C CA . SER A 1 92 ? -5.649 -0.078 9.439 1.00 93.69 92 SER A CA 1
ATOM 726 C C . SER A 1 92 ? -6.144 0.457 8.102 1.00 93.69 92 SER A C 1
ATOM 728 O O . SER A 1 92 ? -7.333 0.401 7.780 1.00 93.69 92 SER A O 1
ATOM 730 N N . ALA A 1 93 ? -5.211 0.943 7.293 1.00 95.44 93 ALA A N 1
ATOM 731 C CA . ALA A 1 93 ? -5.453 1.381 5.931 1.00 95.44 93 ALA A CA 1
ATOM 732 C C . ALA A 1 93 ? -4.336 0.903 5.005 1.00 95.44 93 ALA A C 1
ATOM 734 O O . ALA A 1 93 ? -3.190 0.716 5.405 1.00 95.44 93 ALA A O 1
ATOM 735 N N . ILE A 1 94 ? -4.684 0.734 3.739 1.00 97.06 94 ILE A N 1
ATOM 736 C CA . ILE A 1 94 ? -3.766 0.444 2.653 1.00 97.06 94 ILE A CA 1
ATOM 737 C C . ILE A 1 94 ? -3.499 1.752 1.914 1.00 97.06 94 ILE A C 1
ATOM 739 O O . ILE A 1 94 ? -4.416 2.364 1.364 1.00 97.06 94 ILE A O 1
ATOM 743 N N . LEU A 1 95 ? -2.239 2.171 1.873 1.00 97.94 95 LEU A N 1
ATOM 744 C CA . LEU A 1 95 ? -1.797 3.342 1.127 1.00 97.94 95 LEU A CA 1
ATOM 745 C C . LEU A 1 95 ? -0.978 2.923 -0.093 1.00 97.94 95 LEU A C 1
ATOM 747 O O . LEU A 1 95 ? -0.113 2.053 -0.011 1.00 97.94 95 LEU A O 1
ATOM 751 N N . GLY A 1 96 ? -1.250 3.556 -1.229 1.00 97.75 96 GLY A N 1
ATOM 752 C CA . GLY A 1 96 ? -0.437 3.453 -2.433 1.00 97.75 96 GLY A CA 1
ATOM 753 C C . GLY A 1 96 ? 0.522 4.631 -2.505 1.00 97.75 96 GLY A C 1
ATOM 754 O O . GLY A 1 96 ? 0.069 5.766 -2.640 1.00 97.75 96 GLY A O 1
ATOM 755 N N . PHE A 1 97 ? 1.820 4.359 -2.434 1.00 97.75 97 PHE A N 1
ATOM 756 C CA . PHE A 1 97 ? 2.869 5.355 -2.610 1.00 97.75 97 PHE A CA 1
ATOM 757 C C . PHE A 1 97 ? 3.468 5.255 -4.010 1.00 97.75 97 PHE A C 1
ATOM 759 O O . PHE A 1 97 ? 3.888 4.175 -4.434 1.00 97.75 97 PHE A O 1
ATOM 766 N N . ASP A 1 98 ? 3.556 6.389 -4.695 1.00 96.56 98 ASP A N 1
ATOM 767 C CA . ASP A 1 98 ? 4.307 6.538 -5.935 1.00 96.56 98 ASP A CA 1
ATOM 768 C C . ASP A 1 98 ? 5.586 7.325 -5.626 1.00 96.56 98 ASP A C 1
ATOM 770 O O . ASP A 1 98 ? 5.534 8.446 -5.115 1.00 96.56 98 ASP A O 1
ATOM 774 N N . VAL A 1 99 ? 6.736 6.712 -5.904 1.00 95.12 99 VAL A N 1
ATOM 775 C CA . VAL A 1 99 ? 8.065 7.303 -5.730 1.00 95.12 99 VAL A CA 1
ATOM 776 C C . VAL A 1 99 ? 8.674 7.522 -7.103 1.00 95.12 99 VAL A C 1
ATOM 778 O O . VAL A 1 99 ? 8.811 6.577 -7.888 1.00 95.12 99 VAL A O 1
ATOM 781 N N . ASP A 1 100 ? 9.066 8.755 -7.381 1.00 91.19 100 ASP A N 1
ATOM 782 C CA . ASP A 1 100 ? 9.877 9.097 -8.539 1.00 91.19 100 ASP A CA 1
ATOM 783 C C . ASP A 1 100 ? 11.248 9.650 -8.107 1.00 91.19 100 ASP A C 1
ATOM 785 O O . ASP A 1 100 ? 11.654 9.518 -6.953 1.00 91.19 100 ASP A O 1
ATOM 789 N N . THR A 1 101 ? 12.009 10.217 -9.045 1.00 85.56 101 THR A N 1
ATOM 790 C CA . THR A 1 101 ? 13.364 10.717 -8.781 1.00 85.56 101 THR A CA 1
ATOM 791 C C . THR A 1 101 ? 13.422 11.800 -7.696 1.00 85.56 101 THR A C 1
ATOM 793 O O . THR A 1 101 ? 14.446 11.917 -7.026 1.00 85.56 101 THR A O 1
ATOM 796 N N . ASN A 1 102 ? 12.373 12.612 -7.541 1.00 84.94 102 ASN A N 1
ATOM 797 C CA . ASN A 1 102 ? 12.409 13.833 -6.730 1.00 84.94 102 ASN A CA 1
ATOM 798 C C . ASN A 1 102 ? 11.287 13.917 -5.690 1.00 84.94 102 ASN A C 1
ATOM 800 O O . ASN A 1 102 ? 11.405 14.687 -4.737 1.00 84.94 102 ASN A O 1
ATOM 804 N N . GLU A 1 103 ? 10.206 13.168 -5.870 1.00 91.94 103 GLU A N 1
AT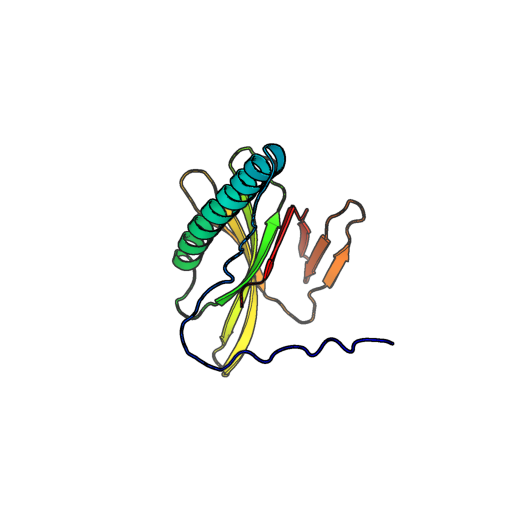OM 805 C CA . GLU A 1 103 ? 9.020 13.229 -5.034 1.00 91.94 103 GLU A CA 1
ATOM 806 C C . GLU A 1 103 ? 8.503 11.844 -4.646 1.00 91.94 103 GLU A C 1
ATOM 808 O O . GLU A 1 103 ? 8.674 10.832 -5.329 1.00 91.94 103 GLU A O 1
ATOM 813 N N . ILE A 1 104 ? 7.838 11.832 -3.495 1.00 95.69 104 ILE A N 1
ATOM 814 C CA . ILE A 1 104 ? 6.998 10.735 -3.051 1.00 95.69 104 ILE A CA 1
ATOM 815 C C . ILE A 1 104 ? 5.593 11.281 -2.835 1.00 95.69 104 ILE A C 1
ATOM 817 O O . ILE A 1 104 ? 5.413 12.337 -2.227 1.00 95.69 104 ILE A O 1
ATOM 821 N N . THR A 1 105 ? 4.597 10.569 -3.343 1.00 96.75 105 THR A N 1
ATOM 822 C CA . THR A 1 105 ? 3.188 10.961 -3.253 1.00 96.75 105 THR A CA 1
ATOM 823 C C . THR A 1 105 ? 2.339 9.777 -2.810 1.00 96.75 105 THR A C 1
ATOM 825 O O . THR A 1 105 ? 2.723 8.620 -2.982 1.00 96.75 105 THR A O 1
ATOM 828 N N . ILE A 1 106 ? 1.176 10.066 -2.222 1.00 97.50 106 ILE A N 1
ATOM 829 C CA . ILE A 1 106 ? 0.154 9.058 -1.927 1.00 97.50 106 ILE A CA 1
ATOM 830 C C . ILE A 1 106 ? -0.868 9.102 -3.065 1.00 97.50 106 ILE A C 1
ATOM 832 O O . ILE A 1 106 ? -1.677 10.025 -3.142 1.00 97.50 106 ILE A O 1
ATOM 836 N N . GLY A 1 107 ? -0.817 8.113 -3.955 1.00 94.56 107 GLY A N 1
ATOM 837 C CA . GLY A 1 107 ? -1.735 7.970 -5.088 1.00 94.56 107 GLY A CA 1
ATOM 838 C C . GLY A 1 107 ? -3.018 7.206 -4.745 1.00 94.56 107 GLY A C 1
ATOM 839 O O . GLY A 1 107 ? -3.998 7.276 -5.484 1.00 94.56 107 GLY A O 1
ATOM 840 N N . MET A 1 108 ? -3.037 6.482 -3.621 1.00 94.75 108 MET A N 1
ATOM 841 C CA . MET A 1 108 ? -4.200 5.716 -3.170 1.00 94.75 108 MET A CA 1
ATOM 842 C C . MET A 1 108 ? -4.283 5.675 -1.644 1.00 94.75 108 MET A C 1
ATOM 844 O O . MET A 1 108 ? -3.272 5.502 -0.970 1.00 94.75 108 MET A O 1
ATOM 848 N N . ALA A 1 109 ? -5.499 5.755 -1.110 1.00 94.44 109 ALA A N 1
ATOM 849 C CA . ALA A 1 109 ? -5.799 5.455 0.283 1.00 94.44 109 ALA A CA 1
ATOM 850 C C . ALA A 1 109 ? -7.086 4.628 0.347 1.00 94.44 109 ALA A C 1
ATOM 852 O O . ALA A 1 109 ? -8.136 5.065 -0.132 1.00 94.44 109 ALA A O 1
ATOM 853 N N . LEU A 1 110 ? -6.989 3.424 0.904 1.00 93.88 110 LEU A N 1
ATOM 854 C CA . LEU A 1 110 ? -8.084 2.473 1.025 1.00 93.88 110 LEU A CA 1
ATOM 855 C C . LEU A 1 110 ? -8.149 1.981 2.474 1.00 93.88 110 LEU A C 1
ATOM 857 O O . LEU A 1 110 ? -7.257 1.248 2.896 1.00 93.88 110 LEU A O 1
ATOM 861 N N . PRO A 1 111 ? -9.156 2.377 3.263 1.00 92.06 111 PRO A N 1
ATOM 862 C CA . PRO A 1 111 ? -9.282 1.858 4.615 1.00 92.06 111 PRO A CA 1
ATOM 863 C C . PRO A 1 111 ? -9.637 0.361 4.587 1.00 92.06 111 PRO A C 1
ATOM 865 O O . PRO A 1 111 ? -10.314 -0.103 3.670 1.00 92.06 111 PRO A O 1
ATOM 868 N N . ILE A 1 112 ? -9.158 -0.402 5.572 1.00 91.88 112 ILE A N 1
ATOM 869 C CA . ILE A 1 112 ? -9.436 -1.840 5.670 1.00 91.88 112 ILE A CA 1
ATOM 870 C C . ILE A 1 112 ? -10.714 -2.029 6.479 1.00 91.88 112 ILE A C 1
ATOM 872 O O . ILE A 1 112 ? -10.709 -1.896 7.703 1.00 91.88 112 ILE A O 1
ATOM 876 N N . TRP A 1 113 ? -11.812 -2.323 5.790 1.00 87.00 113 TRP A N 1
ATOM 877 C CA . TRP A 1 113 ? -13.120 -2.589 6.390 1.00 87.00 113 TRP A CA 1
ATOM 878 C C . TRP A 1 113 ? -13.554 -4.038 6.137 1.00 87.00 113 TRP A C 1
ATOM 880 O O . TRP A 1 113 ? -12.884 -4.790 5.432 1.00 87.00 113 TRP A O 1
ATOM 890 N N . ALA A 1 114 ? -14.681 -4.438 6.729 1.00 87.94 114 ALA A N 1
ATOM 891 C CA . ALA A 1 114 ? -15.186 -5.811 6.652 1.00 87.94 114 ALA A CA 1
ATOM 892 C C . ALA A 1 114 ? -15.585 -6.257 5.232 1.00 87.94 114 ALA A C 1
ATOM 894 O O . ALA A 1 114 ? -15.680 -7.455 4.983 1.00 87.94 114 ALA A O 1
ATOM 895 N N . ASP A 1 115 ? -15.837 -5.318 4.319 1.00 90.81 115 ASP A N 1
ATOM 896 C CA . ASP A 1 115 ? -16.175 -5.582 2.918 1.00 90.81 115 ASP A CA 1
ATOM 897 C C . ASP A 1 115 ? -14.945 -5.705 2.002 1.00 90.81 115 ASP A C 1
ATOM 899 O O . ASP A 1 115 ? -15.114 -5.988 0.816 1.00 90.81 115 ASP A O 1
ATOM 903 N N . LEU A 1 116 ? -13.724 -5.490 2.516 1.00 93.69 116 LEU A N 1
ATOM 904 C CA . LEU A 1 116 ? -12.508 -5.639 1.721 1.00 93.69 116 LEU A CA 1
ATOM 905 C C . LEU A 1 116 ? -12.296 -7.113 1.343 1.00 93.69 116 LEU A C 1
ATOM 907 O O . LEU A 1 116 ? -11.957 -7.943 2.186 1.00 93.69 116 LEU A O 1
ATOM 911 N N . ASP A 1 117 ? -12.431 -7.413 0.056 1.00 95.19 117 ASP A N 1
ATOM 912 C CA . ASP A 1 117 ? -12.135 -8.710 -0.542 1.00 95.19 117 ASP A CA 1
ATOM 913 C C . ASP A 1 117 ? -10.752 -8.707 -1.203 1.00 95.19 117 ASP A C 1
ATOM 915 O O . ASP A 1 117 ? -10.382 -7.777 -1.933 1.00 95.19 117 ASP A O 1
ATOM 919 N N . ILE A 1 118 ? -9.993 -9.776 -0.956 1.00 95.19 118 ILE A N 1
ATOM 920 C CA . ILE A 1 118 ? -8.674 -10.003 -1.544 1.00 95.19 118 ILE A CA 1
ATOM 921 C C . ILE A 1 118 ? -8.720 -11.301 -2.337 1.00 95.19 118 ILE A C 1
ATOM 923 O O . ILE A 1 118 ? -8.927 -12.379 -1.782 1.00 95.19 118 ILE A O 1
ATOM 927 N N . SER A 1 119 ? -8.462 -11.211 -3.637 1.00 95.69 119 SER A N 1
ATOM 928 C CA . SER A 1 119 ? -8.465 -12.366 -4.536 1.00 95.69 119 SER A CA 1
ATOM 929 C C . SER A 1 119 ? -7.261 -12.355 -5.472 1.00 95.69 119 SER A C 1
ATOM 931 O O . SER A 1 119 ? -6.627 -11.327 -5.688 1.00 95.69 119 SER A O 1
ATOM 933 N N . LEU A 1 120 ? -6.907 -13.512 -6.030 1.00 95.62 120 LEU A N 1
ATOM 934 C CA . LEU A 1 120 ? -5.846 -13.605 -7.036 1.00 95.62 120 LEU A CA 1
ATOM 935 C C . LEU A 1 120 ? -6.375 -13.191 -8.414 1.00 95.62 120 LEU A C 1
ATOM 937 O O . LEU A 1 120 ? -7.547 -13.408 -8.733 1.00 95.62 120 LEU A O 1
ATOM 941 N N . ASP A 1 121 ? -5.514 -12.602 -9.245 1.00 90.06 121 ASP A N 1
ATOM 942 C CA . ASP A 1 121 ? -5.910 -12.144 -10.582 1.00 90.06 121 ASP A CA 1
ATOM 943 C C . ASP A 1 121 ? -5.729 -13.170 -11.709 1.00 90.06 121 ASP A C 1
ATOM 945 O O . ASP A 1 121 ? -6.324 -12.996 -12.768 1.00 90.06 121 ASP A O 1
ATOM 949 N N . GLY A 1 122 ? -4.998 -14.259 -11.452 1.00 89.12 122 GLY A N 1
ATOM 950 C CA . GLY A 1 122 ? -4.716 -15.330 -12.417 1.00 89.12 122 GLY A CA 1
ATOM 951 C C . GLY A 1 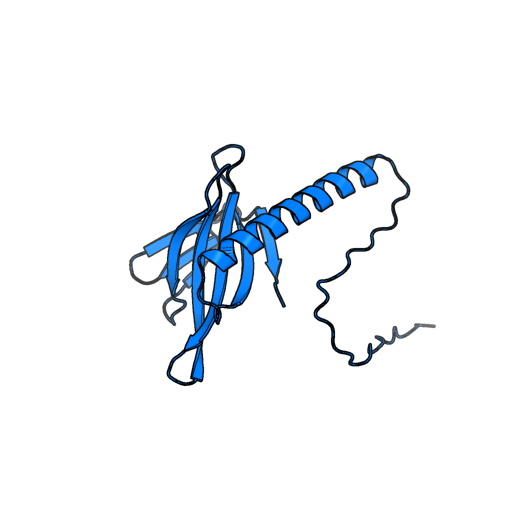122 ? -3.403 -15.162 -13.188 1.00 89.12 122 GLY A C 1
ATOM 952 O O . GLY A 1 122 ? -2.874 -16.146 -13.692 1.00 89.12 122 GLY A O 1
ATOM 953 N N . ASP A 1 123 ? -2.820 -13.964 -13.168 1.00 89.06 123 ASP A N 1
ATOM 954 C CA . ASP A 1 123 ? -1.610 -13.575 -13.901 1.00 89.06 123 ASP A CA 1
ATOM 955 C C . ASP A 1 123 ? -0.480 -13.184 -12.924 1.00 89.06 123 ASP A C 1
ATOM 957 O O . ASP A 1 123 ? 0.318 -12.282 -13.188 1.00 89.06 123 ASP A O 1
ATOM 961 N N . GLY A 1 124 ? -0.456 -13.794 -11.736 1.00 88.88 124 GLY A N 1
ATOM 962 C CA . GLY A 1 124 ? 0.561 -13.552 -10.704 1.00 88.88 124 GLY A CA 1
ATOM 963 C C . GLY A 1 124 ? 0.370 -12.284 -9.862 1.00 88.88 124 GLY A C 1
ATOM 964 O O . GLY A 1 124 ? 1.256 -11.940 -9.085 1.00 88.88 124 GLY A O 1
ATOM 965 N N . GLY A 1 125 ? -0.765 -11.595 -9.985 1.00 95.50 125 GLY A N 1
ATOM 966 C CA . GLY A 1 125 ? -1.144 -10.469 -9.135 1.00 95.50 125 GLY A CA 1
ATOM 967 C C . GLY A 1 125 ? -2.269 -10.789 -8.155 1.00 95.50 125 GLY A C 1
ATOM 968 O O . GLY A 1 125 ? -2.774 -11.913 -8.065 1.00 95.50 125 GLY A O 1
ATOM 969 N N . PHE A 1 126 ? -2.686 -9.758 -7.428 1.00 96.12 126 PHE A N 1
ATOM 970 C CA . PHE A 1 126 ? -3.836 -9.796 -6.532 1.00 96.12 126 PHE A CA 1
ATOM 971 C C . PHE A 1 126 ? -4.745 -8.595 -6.772 1.00 96.12 126 PHE A C 1
ATOM 973 O O . PHE A 1 126 ? -4.318 -7.548 -7.263 1.00 96.12 126 PHE A O 1
ATOM 980 N N . LYS A 1 127 ? -6.014 -8.759 -6.420 1.00 95.81 127 LYS A N 1
ATOM 981 C CA . LYS A 1 127 ? -7.042 -7.732 -6.493 1.00 95.81 127 LYS A CA 1
ATOM 982 C C . LYS A 1 127 ? -7.469 -7.357 -5.090 1.00 95.81 127 LYS A C 1
ATOM 984 O O . LYS A 1 127 ? -7.650 -8.235 -4.250 1.00 95.81 127 LYS A O 1
ATOM 989 N N . LEU A 1 128 ? -7.661 -6.065 -4.878 1.00 96.12 128 LEU A N 1
ATOM 990 C CA . LEU A 1 128 ? -8.345 -5.517 -3.718 1.00 96.12 128 LEU A CA 1
ATOM 991 C C . LEU A 1 128 ? -9.673 -4.945 -4.182 1.00 96.12 128 LEU A C 1
ATOM 993 O O . LEU A 1 128 ? -9.691 -4.033 -5.015 1.00 96.12 128 LEU A O 1
ATOM 997 N N . THR A 1 129 ? -10.762 -5.470 -3.637 1.00 93.94 129 THR A N 1
ATOM 998 C CA . THR A 1 129 ? -12.111 -4.996 -3.933 1.00 93.94 129 THR A CA 1
ATOM 999 C C . THR A 1 129 ? -12.761 -4.514 -2.649 1.00 93.94 129 THR A C 1
ATOM 1001 O O . THR A 1 129 ? -12.807 -5.250 -1.675 1.00 93.94 129 THR A O 1
ATOM 1004 N N . SER A 1 130 ? -13.245 -3.279 -2.631 1.00 91.12 130 SER A N 1
ATOM 1005 C CA . SER A 1 130 ? -14.062 -2.747 -1.535 1.00 91.12 130 SER A CA 1
ATOM 1006 C C . SER A 1 130 ? -15.078 -1.779 -2.123 1.00 91.12 130 SER A C 1
ATOM 1008 O O . SER A 1 130 ? -14.734 -0.947 -2.974 1.00 91.12 130 SER A O 1
ATOM 1010 N N . TYR A 1 131 ? -16.337 -1.925 -1.713 1.00 87.31 131 TYR A N 1
ATOM 1011 C CA . TYR A 1 131 ? -17.495 -1.332 -2.388 1.00 87.31 131 TYR A CA 1
ATOM 1012 C C . TYR A 1 131 ? -17.397 -1.471 -3.922 1.00 87.31 131 TYR A C 1
ATOM 1014 O O . TYR A 1 131 ? -17.193 -2.565 -4.443 1.00 87.31 131 TYR A O 1
ATOM 1022 N N . ASP A 1 132 ? -17.488 -0.351 -4.644 1.00 83.06 132 ASP A N 1
ATOM 1023 C CA . ASP A 1 132 ? -17.446 -0.279 -6.107 1.00 83.06 132 ASP A CA 1
ATOM 1024 C C . ASP A 1 132 ? -16.029 -0.044 -6.663 1.00 83.06 132 ASP A C 1
ATOM 1026 O O . ASP A 1 132 ? -15.860 0.332 -7.826 1.00 83.06 132 ASP A O 1
ATOM 1030 N N . ARG A 1 133 ? -14.981 -0.211 -5.844 1.00 87.06 133 ARG A N 1
ATOM 1031 C CA . ARG A 1 133 ? -13.585 -0.029 -6.266 1.00 87.06 133 ARG A CA 1
ATOM 1032 C C . ARG A 1 133 ? -12.871 -1.367 -6.330 1.00 87.06 133 ARG A C 1
ATOM 1034 O O . ARG A 1 133 ? -12.783 -2.071 -5.331 1.00 87.06 133 ARG A O 1
ATOM 1041 N N . CYS A 1 134 ? -12.292 -1.668 -7.488 1.00 93.00 134 CYS A N 1
ATOM 1042 C CA . CYS A 1 134 ? -11.438 -2.830 -7.702 1.00 93.00 134 CYS A CA 1
ATOM 1043 C C . CYS A 1 134 ? -10.067 -2.364 -8.199 1.00 93.00 134 CYS A C 1
ATOM 1045 O O . CYS A 1 134 ? -9.975 -1.668 -9.211 1.00 93.00 134 CYS A O 1
ATOM 1047 N N . HIS A 1 135 ? -9.007 -2.745 -7.491 1.00 94.56 135 HIS A N 1
ATOM 1048 C CA . HIS A 1 135 ? -7.628 -2.423 -7.845 1.00 94.56 135 HIS A CA 1
ATOM 1049 C C . HIS A 1 135 ? -6.837 -3.710 -8.041 1.00 94.56 135 HIS A C 1
ATOM 1051 O O . HIS A 1 135 ? -6.907 -4.599 -7.198 1.00 94.56 135 HIS A O 1
ATOM 1057 N N . ILE A 1 136 ? -6.073 -3.799 -9.130 1.00 95.38 136 ILE A N 1
ATOM 1058 C CA . ILE A 1 136 ? -5.225 -4.953 -9.442 1.00 95.38 136 ILE A CA 1
ATOM 1059 C C . ILE A 1 136 ? -3.764 -4.548 -9.290 1.00 95.38 136 ILE A C 1
ATOM 1061 O O . ILE A 1 136 ? -3.339 -3.515 -9.810 1.00 95.38 136 ILE A O 1
ATOM 1065 N N . PHE A 1 137 ? -2.998 -5.381 -8.595 1.00 96.56 137 PHE A N 1
ATOM 1066 C CA . PHE A 1 137 ? -1.608 -5.126 -8.260 1.00 96.56 137 PHE A CA 1
ATOM 1067 C C . PHE A 1 137 ? -0.725 -6.316 -8.628 1.00 96.56 137 PHE A C 1
ATOM 1069 O O . PHE A 1 137 ? -1.068 -7.469 -8.366 1.00 96.56 137 PHE A O 1
ATOM 1076 N N . LYS A 1 138 ? 0.443 -6.021 -9.206 1.00 96.56 138 LYS A N 1
ATOM 1077 C CA . LYS A 1 138 ? 1.477 -6.999 -9.559 1.00 96.56 138 LYS A CA 1
ATOM 1078 C C . LYS A 1 138 ? 2.646 -6.876 -8.578 1.00 96.56 138 LYS A C 1
ATOM 1080 O O . LYS A 1 138 ? 3.364 -5.879 -8.653 1.00 96.56 138 LYS A O 1
ATOM 1085 N N . PRO A 1 139 ? 2.805 -7.794 -7.610 1.00 95.88 139 PRO A N 1
ATOM 1086 C CA . PRO A 1 139 ? 3.860 -7.702 -6.609 1.00 95.88 139 PRO A CA 1
ATOM 1087 C C . PRO A 1 139 ? 5.222 -8.116 -7.178 1.00 95.88 139 PRO A C 1
ATOM 1089 O O . PRO A 1 139 ? 5.345 -9.122 -7.866 1.00 95.88 139 PRO A O 1
ATOM 1092 N N . VAL A 1 140 ? 6.259 -7.362 -6.819 1.00 93.62 140 VAL A N 1
ATOM 1093 C CA . VAL A 1 140 ? 7.674 -7.676 -7.080 1.00 93.62 140 VAL A CA 1
ATOM 1094 C C . VAL A 1 140 ? 8.333 -8.236 -5.823 1.00 93.62 140 VAL A C 1
ATOM 1096 O O . VAL A 1 140 ? 9.087 -9.204 -5.884 1.00 93.62 140 VAL A O 1
ATOM 1099 N N . SER A 1 141 ? 8.064 -7.625 -4.668 1.00 91.75 141 SER A N 1
ATOM 1100 C CA . SER A 1 141 ? 8.612 -8.046 -3.378 1.00 91.75 141 SER A CA 1
ATOM 1101 C C . SER A 1 141 ? 7.681 -7.653 -2.233 1.00 91.75 141 SER A C 1
ATOM 1103 O O . SER A 1 141 ? 6.852 -6.752 -2.372 1.00 91.75 141 SER A O 1
ATOM 1105 N N . VAL A 1 142 ? 7.810 -8.344 -1.099 1.00 93.62 142 VAL A N 1
ATOM 1106 C CA . VAL A 1 142 ? 7.032 -8.096 0.120 1.00 93.62 142 VAL A CA 1
ATOM 1107 C C . VAL A 1 142 ? 7.981 -8.077 1.309 1.00 93.62 142 VAL A C 1
ATOM 1109 O O . VAL A 1 142 ? 8.823 -8.965 1.441 1.00 93.62 142 VAL A O 1
ATOM 1112 N N . GLN A 1 143 ? 7.823 -7.092 2.187 1.00 90.94 143 GLN A N 1
ATOM 1113 C CA . GLN A 1 143 ? 8.604 -6.951 3.408 1.00 90.94 143 GLN A CA 1
ATOM 1114 C C . GLN A 1 143 ? 7.671 -6.638 4.580 1.00 90.94 143 GLN A C 1
ATOM 1116 O O . GLN A 1 143 ? 6.947 -5.642 4.565 1.00 90.94 143 GLN A O 1
ATOM 1121 N N . ALA A 1 144 ? 7.703 -7.488 5.604 1.00 92.81 144 ALA A N 1
ATOM 1122 C CA . ALA A 1 144 ? 7.078 -7.195 6.889 1.00 92.81 144 ALA A CA 1
ATOM 1123 C C . ALA A 1 144 ? 7.970 -6.245 7.699 1.00 92.81 144 ALA A C 1
ATOM 1125 O O . ALA A 1 144 ? 9.200 -6.367 7.672 1.00 92.81 144 ALA A O 1
ATOM 1126 N N . LEU A 1 145 ? 7.332 -5.314 8.401 1.00 88.12 145 LEU A N 1
ATOM 1127 C CA . LEU A 1 145 ? 7.950 -4.325 9.274 1.00 88.12 145 LEU A CA 1
ATOM 1128 C C . LEU A 1 145 ? 7.407 -4.589 10.687 1.00 88.12 145 LEU A C 1
ATOM 1130 O O . LEU A 1 145 ? 6.208 -4.444 10.920 1.00 88.12 145 LEU A O 1
ATOM 1134 N N . TRP A 1 146 ? 8.268 -5.066 11.587 1.00 73.69 146 TRP A N 1
ATOM 1135 C CA . TRP A 1 146 ? 7.930 -5.421 12.972 1.00 73.69 146 TRP A CA 1
ATOM 1136 C C . TRP A 1 146 ? 8.606 -4.487 13.974 1.00 73.69 146 TRP A C 1
ATOM 1138 O O . TRP A 1 146 ? 9.729 -4.013 13.675 1.00 73.69 146 TRP A O 1
#

Organism: NCBI:txid392030

Radius of gyration: 18.82 Å; chains: 1; bounding box: 50×55×42 Å